Protein AF-A0A2D0IZT7-F1 (afdb_monomer)

pLDDT: mean 90.51, std 8.1, range [54.78, 97.88]

Foldseek 3Di:
DKWKWKWKAQQVVRDIDIDIDPDDDPDPVVVVVVQVVVQPPDDPPRMHMDMDIDDDPPPPPPDPLVRQLVVLVVVLVVLVVVLVVCVPVHDPVVSVVSVVVNVVSVVSNVVSCCVVVPD

Secondary structure (DSSP, 8-state):
-EEEEEEEEETTT--EEEEEEEEEESSHHHHHHHHHHHHHSPPPTTEEEEEEEEE------PPPHHHHHHHHHHHHHHHHHHHHHHHHHS-HHHHHHHHHHHHHHHHHHHHHHHHHHT-

Sequence (119 aa):
MFKLIVTTTNQQTGETKKETVRYRYKTLRGAENAANNIRRASIPDGESVTVEIIREQEHKQPVSLEQAMFRAGLATSLFYVILEKASTECSVDLNNLIALACDINQEVYRSLFAVVYRE

Solvent-accessible surface area (backbone atoms only — not comparable to full-atom values): 6829 Å² total; per-residue (Å²): 73,28,38,40,39,40,37,40,33,33,70,86,78,67,50,72,49,79,44,72,52,91,63,74,23,87,43,69,70,57,41,50,53,51,46,52,53,57,68,67,46,93,68,62,92,62,50,47,75,49,72,46,82,41,75,41,73,77,76,66,75,77,72,50,70,67,55,48,44,53,51,36,50,51,48,54,59,48,42,53,57,48,52,64,52,32,74,78,76,48,55,70,70,57,41,52,53,52,49,53,53,44,52,53,44,49,54,51,35,54,57,40,47,41,67,75,70,66,114

Nearest PDB structures (foldseek):
  6gkf-assembly4_G  TM=8.803E-01  e=3.311E+00  Homo sapiens
  6txk-assembly1_E  TM=6.897E-01  e=2.925E+00  Thermotoga maritima MSB8
  7aal-assembly1_B  TM=4.908E-01  e=7.878E+00  Homo sapiens

Structure (mmCIF, N/CA/C/O backbone):
data_AF-A0A2D0IZT7-F1
#
_entry.id   AF-A0A2D0IZT7-F1
#
loop_
_atom_site.group_PDB
_atom_site.id
_atom_site.type_symbol
_atom_site.label_atom_id
_atom_site.label_alt_id
_atom_site.label_comp_id
_atom_site.label_asym_id
_atom_site.label_entity_id
_atom_site.label_seq_id
_atom_site.pdbx_PDB_ins_code
_atom_site.Cartn_x
_atom_site.Cartn_y
_atom_site.Cartn_z
_atom_site.occupancy
_atom_site.B_iso_or_equiv
_atom_site.auth_seq_id
_atom_site.auth_comp_id
_atom_site.auth_asym_id
_atom_site.auth_atom_id
_atom_site.pdbx_PDB_model_num
ATOM 1 N N . MET A 1 1 ? 2.308 0.405 15.219 1.00 88.38 1 MET A N 1
ATOM 2 C CA . MET A 1 1 ? 2.673 0.256 16.652 1.00 88.38 1 MET A CA 1
ATOM 3 C C . MET A 1 1 ? 1.704 -0.718 17.317 1.00 88.38 1 MET A C 1
ATOM 5 O O . MET A 1 1 ? 0.754 -1.134 16.673 1.00 88.38 1 MET A O 1
ATOM 9 N N . PHE A 1 2 ? 1.928 -1.129 18.560 1.00 92.25 2 PHE A N 1
ATOM 10 C CA . PHE A 1 2 ? 1.042 -2.026 19.308 1.00 92.25 2 PHE A CA 1
ATOM 11 C C . PHE A 1 2 ? 0.635 -1.362 20.624 1.00 92.25 2 PHE A C 1
ATOM 13 O O . PHE A 1 2 ? 1.459 -0.698 21.257 1.00 92.25 2 PHE A O 1
ATOM 20 N N . LYS A 1 3 ? -0.619 -1.534 21.034 1.00 94.31 3 LYS A N 1
ATOM 21 C CA . LYS A 1 3 ? -1.136 -1.122 22.346 1.00 94.31 3 LYS A CA 1
ATOM 22 C C . LYS A 1 3 ? -1.688 -2.336 23.084 1.00 94.31 3 LYS A C 1
ATOM 24 O O . LYS A 1 3 ? -2.086 -3.310 22.447 1.00 94.31 3 LYS A O 1
ATOM 29 N N . LEU A 1 4 ? -1.715 -2.260 24.408 1.00 94.75 4 LEU A N 1
ATOM 30 C CA . LEU A 1 4 ? -2.311 -3.283 25.259 1.00 94.75 4 LEU A CA 1
ATOM 31 C C . LEU A 1 4 ? -3.619 -2.747 25.836 1.00 94.75 4 LEU A C 1
ATOM 33 O O . LEU A 1 4 ? -3.650 -1.616 26.326 1.00 94.75 4 LEU A O 1
ATOM 37 N N . ILE A 1 5 ? -4.676 -3.550 25.781 1.00 94.56 5 ILE A N 1
ATOM 38 C CA . ILE A 1 5 ? -5.908 -3.314 26.535 1.00 94.56 5 ILE A CA 1
ATOM 39 C C . ILE A 1 5 ? -5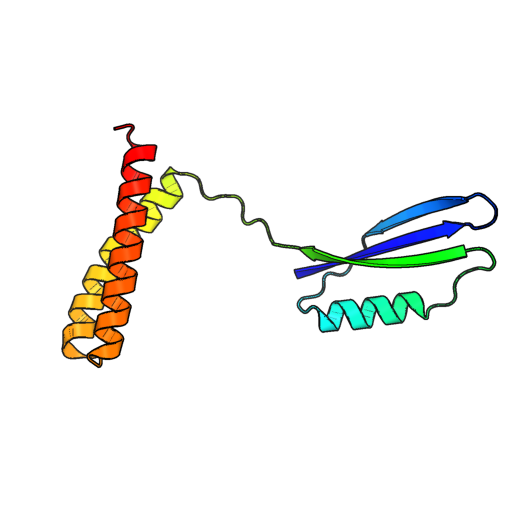.973 -4.361 27.636 1.00 94.56 5 ILE A C 1
ATOM 41 O O . ILE A 1 5 ? -5.896 -5.557 27.362 1.00 94.56 5 ILE A O 1
ATOM 45 N N . VAL A 1 6 ? -6.085 -3.903 28.875 1.00 94.00 6 VAL A N 1
ATOM 46 C CA . VAL A 1 6 ? -6.216 -4.750 30.057 1.00 94.00 6 VAL A CA 1
ATOM 47 C C . VAL A 1 6 ? -7.678 -4.748 30.468 1.00 94.00 6 VAL A C 1
ATOM 49 O O . VAL A 1 6 ? -8.270 -3.682 30.632 1.00 94.00 6 VAL A O 1
ATOM 52 N N . THR A 1 7 ? -8.255 -5.936 30.620 1.00 92.94 7 THR A N 1
ATOM 53 C CA . THR A 1 7 ? -9.590 -6.110 31.192 1.00 92.94 7 THR A CA 1
ATOM 54 C C . THR A 1 7 ? -9.455 -6.824 32.526 1.00 92.94 7 THR A C 1
ATOM 56 O O . THR A 1 7 ? -9.025 -7.978 32.558 1.00 92.94 7 THR A O 1
ATOM 59 N N . THR A 1 8 ? -9.844 -6.151 33.603 1.00 91.19 8 THR A N 1
ATOM 60 C CA . THR A 1 8 ? -9.948 -6.733 34.943 1.00 91.19 8 THR A CA 1
ATOM 61 C C . THR A 1 8 ? -11.401 -7.093 35.208 1.00 91.19 8 THR A C 1
ATOM 63 O O . THR A 1 8 ? -12.282 -6.267 34.983 1.00 91.19 8 THR A O 1
ATOM 66 N N . THR A 1 9 ? -11.657 -8.317 35.658 1.00 90.56 9 THR A N 1
ATOM 67 C CA . THR A 1 9 ? -13.001 -8.806 35.988 1.00 90.56 9 THR A CA 1
ATOM 68 C C . THR A 1 9 ? -13.040 -9.233 37.444 1.00 90.56 9 THR A C 1
ATOM 70 O O . THR A 1 9 ? -12.294 -10.138 37.823 1.00 90.56 9 THR A O 1
ATOM 73 N N . ASN A 1 10 ? -13.915 -8.618 38.237 1.00 87.81 10 ASN A N 1
ATOM 74 C CA . ASN A 1 10 ? -14.216 -9.064 39.592 1.00 87.81 10 ASN A CA 1
ATOM 75 C C . ASN A 1 10 ? -15.135 -10.293 39.514 1.00 87.81 10 ASN A C 1
ATOM 77 O O . ASN A 1 10 ? -16.232 -10.229 38.965 1.00 87.81 10 ASN A O 1
ATOM 81 N N . GLN A 1 11 ? -14.687 -11.427 40.040 1.00 84.38 11 GLN A N 1
ATOM 82 C CA . GLN A 1 11 ? -15.408 -12.697 39.966 1.00 84.38 11 GLN A CA 1
ATOM 83 C C . GLN A 1 11 ? -16.608 -12.767 40.919 1.00 84.38 11 GLN A C 1
ATOM 85 O O . GLN A 1 11 ? -17.507 -13.571 40.692 1.00 84.38 11 GLN A O 1
ATOM 90 N N . GLN A 1 12 ? -16.642 -11.941 41.967 1.00 84.38 12 GLN A N 1
ATOM 91 C CA . GLN A 1 12 ? -17.743 -11.907 42.932 1.00 84.38 12 GLN A CA 1
ATOM 92 C C . GLN A 1 12 ? -18.915 -11.061 42.426 1.00 84.38 12 GLN A C 1
ATOM 94 O O . GLN A 1 12 ? -20.070 -11.425 42.632 1.00 84.38 12 GLN A O 1
ATOM 99 N N . THR A 1 13 ? -18.627 -9.940 41.759 1.00 87.56 13 THR A N 1
ATOM 100 C CA . THR A 1 13 ? -19.650 -9.004 41.259 1.00 87.56 13 THR A CA 1
ATOM 101 C C . THR A 1 13 ? -19.921 -9.144 39.761 1.00 87.56 13 THR A C 1
ATOM 103 O O . THR A 1 13 ? -20.939 -8.656 39.277 1.00 87.56 13 THR A O 1
ATOM 106 N N . GLY A 1 14 ? -19.019 -9.789 39.015 1.00 84.88 14 GLY A N 1
ATOM 107 C CA . GLY A 1 14 ? -19.041 -9.838 37.550 1.00 84.88 14 GLY A CA 1
ATOM 108 C C . GLY A 1 14 ? -18.634 -8.521 36.880 1.00 84.88 14 GLY A C 1
ATOM 109 O O . GLY A 1 14 ? -18.700 -8.412 35.656 1.00 84.88 14 GLY A O 1
ATOM 110 N N . GLU A 1 15 ? -18.228 -7.510 37.651 1.00 89.88 15 GLU A N 1
ATOM 111 C CA . GLU A 1 15 ? -17.891 -6.190 37.125 1.00 89.88 15 GLU A CA 1
ATOM 112 C C . GLU A 1 15 ? -16.589 -6.233 36.317 1.00 89.88 15 GLU A C 1
ATOM 114 O O . GLU A 1 15 ? -15.571 -6.762 36.770 1.00 89.88 15 GLU A O 1
ATOM 119 N N . THR A 1 16 ? -16.615 -5.653 35.115 1.00 90.50 16 THR A N 1
ATOM 120 C CA . THR A 1 16 ? -15.455 -5.594 34.221 1.00 90.50 16 THR A CA 1
ATOM 121 C C . THR A 1 16 ? -14.969 -4.166 34.036 1.00 90.50 16 THR A C 1
ATOM 123 O O . THR A 1 16 ? -15.739 -3.294 33.628 1.00 90.50 16 THR A O 1
ATOM 126 N N . LYS A 1 17 ? -13.667 -3.947 34.208 1.00 92.38 17 LYS A N 1
ATOM 127 C CA . LYS A 1 17 ? -12.994 -2.678 33.930 1.00 92.38 17 LYS A CA 1
ATOM 128 C C . LYS A 1 17 ? -12.018 -2.851 32.773 1.00 92.38 17 LYS A C 1
ATOM 130 O O . LYS A 1 17 ? -11.149 -3.717 32.834 1.00 92.38 17 LYS A O 1
ATOM 135 N N . LYS A 1 18 ? -12.142 -2.027 31.728 1.00 93.00 18 LYS A N 1
ATOM 136 C CA . LYS A 1 18 ? -11.227 -2.016 30.575 1.00 93.00 18 LYS A CA 1
ATOM 137 C C . LYS A 1 18 ? -10.370 -0.761 30.574 1.00 93.00 18 LYS A C 1
ATOM 139 O O . LYS A 1 18 ? -10.899 0.347 30.572 1.00 93.00 18 LYS A O 1
ATOM 144 N N . GLU A 1 19 ? -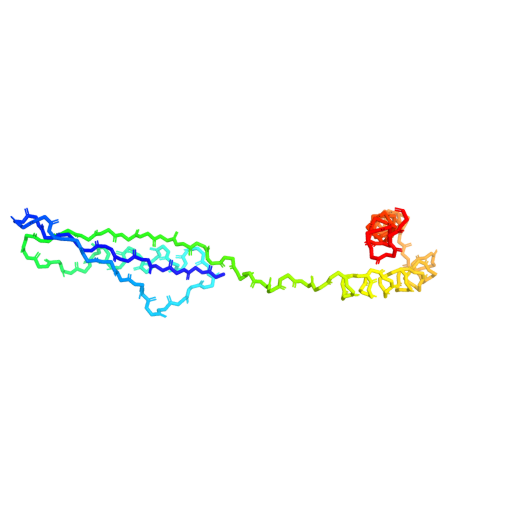9.057 -0.930 30.499 1.00 92.50 19 GLU A N 1
ATOM 145 C CA . GLU A 1 19 ? -8.099 0.173 30.454 1.00 92.50 19 GLU A CA 1
ATOM 146 C C . GLU A 1 19 ? -7.086 -0.023 29.327 1.00 92.50 19 GLU A C 1
ATOM 148 O O . GLU A 1 19 ? -6.592 -1.122 29.078 1.00 92.50 19 GLU A O 1
ATOM 153 N N . THR A 1 20 ? -6.751 1.063 28.631 1.00 90.56 20 THR A N 1
ATOM 154 C CA . THR A 1 20 ? -5.644 1.052 27.669 1.00 90.56 20 THR A CA 1
ATOM 155 C C . THR A 1 20 ? -4.347 1.368 28.403 1.00 90.56 20 THR A C 1
ATOM 157 O O . THR A 1 20 ? -4.231 2.419 29.034 1.00 90.56 20 THR A O 1
ATOM 160 N N . VAL A 1 21 ? -3.351 0.487 28.293 1.00 90.31 21 VAL A N 1
ATOM 161 C CA . VAL A 1 21 ? -2.024 0.718 28.878 1.00 90.31 21 VAL A CA 1
ATOM 162 C C . VAL A 1 21 ? -1.381 1.927 28.207 1.00 90.31 21 VAL A C 1
ATOM 164 O O . VAL A 1 21 ? -1.365 2.040 26.981 1.00 90.31 21 VAL A O 1
ATOM 167 N N . ARG A 1 22 ? -0.804 2.818 29.019 1.00 87.12 22 ARG A N 1
ATOM 168 C CA . ARG A 1 22 ? -0.186 4.074 28.564 1.00 87.12 22 ARG A CA 1
ATOM 169 C C . ARG A 1 22 ? 0.901 3.870 27.501 1.00 87.12 22 ARG A C 1
ATOM 171 O O . ARG A 1 22 ? 1.079 4.718 26.630 1.00 87.12 22 ARG A O 1
ATOM 178 N N . TYR A 1 23 ? 1.652 2.775 27.589 1.00 87.88 23 TYR A N 1
ATOM 179 C CA . TYR A 1 23 ? 2.793 2.513 26.719 1.00 87.88 23 TYR A CA 1
ATOM 180 C C . TYR A 1 23 ? 2.394 1.880 25.384 1.00 87.88 23 TYR A C 1
ATOM 182 O O . TYR A 1 23 ? 1.583 0.958 25.309 1.00 87.88 23 TYR A O 1
ATOM 190 N N . ARG A 1 24 ? 3.048 2.363 24.323 1.00 90.94 24 ARG A N 1
ATOM 191 C CA . ARG A 1 24 ? 2.980 1.822 22.964 1.00 90.94 24 ARG A CA 1
ATOM 192 C C . ARG A 1 24 ? 4.248 1.025 22.682 1.00 90.94 24 ARG A C 1
ATOM 194 O O . ARG A 1 24 ? 5.347 1.466 23.010 1.00 90.94 24 ARG A O 1
ATOM 201 N N . TYR A 1 25 ? 4.108 -0.100 21.998 1.00 92.94 25 TYR A N 1
ATOM 202 C CA . TYR A 1 25 ? 5.218 -0.985 21.658 1.00 92.94 25 TYR A CA 1
ATOM 203 C C . TYR A 1 25 ? 5.478 -0.942 20.154 1.00 92.94 25 TYR A C 1
ATOM 205 O O . TYR A 1 25 ? 4.554 -0.993 19.342 1.00 92.94 25 TYR A O 1
ATOM 213 N N . LYS A 1 26 ? 6.747 -0.830 19.753 1.00 90.62 26 LYS A N 1
ATOM 214 C CA . LYS A 1 26 ? 7.122 -0.795 18.328 1.00 90.62 26 LYS A CA 1
ATOM 215 C C . LYS A 1 26 ? 6.984 -2.166 17.661 1.00 90.62 26 LYS A C 1
ATOM 217 O O . LYS A 1 26 ? 6.633 -2.239 16.489 1.00 90.62 26 LYS A O 1
ATOM 222 N N . THR A 1 27 ? 7.226 -3.240 18.412 1.00 92.81 27 THR A N 1
ATOM 223 C CA . THR A 1 27 ? 7.239 -4.624 17.923 1.00 92.81 27 THR A CA 1
ATOM 224 C C . THR A 1 27 ? 6.189 -5.473 18.635 1.00 92.81 27 THR A C 1
ATOM 226 O O . THR A 1 27 ? 5.860 -5.212 19.794 1.00 92.81 27 THR A O 1
ATOM 229 N N . LEU A 1 28 ? 5.698 -6.514 17.953 1.00 92.56 28 LEU A N 1
ATOM 230 C CA . LEU A 1 28 ? 4.759 -7.478 18.537 1.00 92.56 28 LEU A CA 1
ATOM 231 C C . LEU A 1 28 ? 5.390 -8.180 19.745 1.00 92.56 28 LEU A C 1
ATOM 233 O O . LEU A 1 28 ? 4.818 -8.160 20.825 1.00 92.56 28 LEU A O 1
ATOM 237 N N . ARG A 1 29 ? 6.627 -8.672 19.593 1.00 94.81 29 ARG A N 1
ATOM 238 C CA . ARG A 1 29 ? 7.389 -9.329 20.666 1.00 94.81 29 ARG A CA 1
ATOM 239 C C . ARG A 1 29 ? 7.534 -8.458 21.919 1.00 94.81 29 ARG A C 1
ATOM 241 O O . ARG A 1 29 ? 7.440 -8.951 23.036 1.00 94.81 29 ARG A O 1
ATOM 248 N N . GLY A 1 30 ? 7.757 -7.151 21.752 1.00 93.94 30 GLY A N 1
ATOM 249 C CA . GLY A 1 30 ? 7.813 -6.216 22.879 1.00 93.94 30 GLY A CA 1
ATOM 250 C C . GLY A 1 30 ? 6.469 -6.086 23.602 1.00 93.94 30 GLY A C 1
ATOM 251 O O . GLY A 1 30 ? 6.437 -6.060 24.831 1.00 93.94 30 GLY A O 1
ATOM 252 N N . ALA A 1 31 ? 5.369 -6.058 22.845 1.00 94.44 31 ALA A N 1
ATOM 253 C CA . ALA A 1 31 ? 4.018 -6.035 23.396 1.00 94.44 31 ALA A CA 1
ATOM 254 C C . ALA A 1 31 ? 3.664 -7.349 24.115 1.00 94.44 31 ALA A C 1
ATOM 256 O O . ALA A 1 31 ? 3.099 -7.310 25.202 1.00 94.44 31 ALA A O 1
ATOM 257 N N . GLU A 1 32 ? 4.041 -8.500 23.553 1.00 95.69 32 GLU A N 1
ATOM 258 C CA . GLU A 1 32 ? 3.838 -9.824 24.159 1.00 95.69 32 GLU A CA 1
ATOM 259 C C . GLU A 1 32 ? 4.586 -9.967 25.483 1.00 95.69 32 GLU A C 1
ATOM 261 O O . GLU A 1 32 ? 4.008 -10.406 26.477 1.00 95.69 32 GLU A O 1
ATOM 266 N N . ASN A 1 33 ? 5.850 -9.537 25.528 1.00 95.06 33 ASN A N 1
ATOM 267 C CA . ASN A 1 33 ? 6.637 -9.537 26.759 1.00 95.06 33 ASN A CA 1
ATOM 268 C C . ASN A 1 33 ? 5.969 -8.688 27.849 1.00 95.06 33 ASN A C 1
ATOM 270 O O . ASN A 1 33 ? 5.851 -9.125 28.993 1.00 95.06 33 ASN A O 1
ATOM 274 N N . ALA A 1 34 ? 5.489 -7.494 27.495 1.00 93.44 34 ALA A N 1
ATOM 275 C CA . ALA A 1 34 ? 4.776 -6.637 28.432 1.00 93.44 34 ALA A CA 1
ATOM 276 C C . ALA A 1 34 ? 3.431 -7.235 28.877 1.00 93.44 34 ALA A C 1
ATOM 278 O O . ALA A 1 34 ? 3.127 -7.216 30.068 1.00 93.44 34 ALA A O 1
ATOM 279 N N . ALA A 1 35 ? 2.661 -7.828 27.960 1.00 93.44 35 ALA A N 1
ATOM 280 C CA . ALA A 1 35 ? 1.417 -8.520 28.288 1.00 93.44 35 ALA A CA 1
ATOM 281 C C . ALA A 1 35 ? 1.656 -9.683 29.264 1.00 93.44 35 ALA A C 1
ATOM 283 O O . ALA A 1 35 ? 0.913 -9.840 30.230 1.00 93.44 35 ALA A O 1
ATOM 284 N N . ASN A 1 36 ? 2.719 -10.464 29.058 1.00 93.31 36 ASN A N 1
ATOM 285 C CA . ASN A 1 36 ? 3.094 -11.556 29.956 1.00 93.31 36 ASN A CA 1
ATOM 286 C C . ASN A 1 36 ? 3.522 -11.058 31.340 1.00 93.31 36 ASN A C 1
ATOM 288 O O . ASN A 1 36 ? 3.177 -11.690 32.334 1.00 93.31 36 ASN A O 1
ATOM 292 N N . ASN A 1 37 ? 4.219 -9.923 31.424 1.00 92.38 37 ASN A N 1
ATOM 293 C CA . ASN A 1 37 ? 4.558 -9.314 32.711 1.00 92.38 37 ASN A CA 1
ATOM 294 C C . ASN A 1 37 ? 3.307 -8.862 33.477 1.00 92.38 37 ASN A C 1
ATOM 296 O O . ASN A 1 37 ? 3.221 -9.109 34.673 1.00 92.38 37 ASN A O 1
ATOM 300 N N . ILE A 1 38 ? 2.318 -8.270 32.794 1.00 89.06 38 ILE A N 1
ATOM 301 C CA . ILE A 1 38 ? 1.039 -7.876 33.414 1.00 89.06 38 ILE A CA 1
ATOM 302 C C . ILE A 1 38 ? 0.283 -9.108 33.920 1.00 89.06 38 ILE A C 1
ATOM 304 O O . ILE A 1 38 ? -0.174 -9.120 35.055 1.00 89.06 38 ILE A O 1
ATOM 308 N N . ARG A 1 39 ? 0.204 -10.173 33.113 1.00 86.25 39 ARG A N 1
ATOM 309 C CA . ARG A 1 39 ? -0.458 -11.434 33.503 1.00 86.25 39 ARG A CA 1
ATOM 310 C C . ARG A 1 39 ? 0.197 -12.119 34.707 1.00 86.25 39 ARG A C 1
ATOM 312 O O . ARG A 1 39 ? -0.456 -12.910 35.372 1.00 86.25 39 ARG A O 1
ATOM 319 N N . ARG A 1 40 ? 1.488 -11.865 34.943 1.00 85.25 40 ARG A N 1
ATOM 320 C CA . ARG A 1 40 ? 2.263 -12.413 36.068 1.00 85.25 40 ARG A CA 1
ATOM 321 C C . ARG A 1 40 ? 2.286 -11.502 37.294 1.00 85.25 40 ARG A C 1
ATOM 323 O O . ARG A 1 40 ? 2.818 -11.915 38.319 1.00 85.25 40 ARG A O 1
ATOM 330 N N . ALA A 1 41 ? 1.784 -10.273 37.189 1.00 83.94 41 ALA A N 1
ATOM 331 C CA . ALA A 1 41 ? 1.678 -9.387 38.337 1.00 83.94 41 ALA A CA 1
ATOM 332 C C . ALA A 1 41 ? 0.665 -9.957 39.340 1.00 83.94 41 ALA A C 1
ATOM 334 O O . ALA A 1 41 ? -0.267 -10.659 38.951 1.00 83.94 41 ALA A O 1
ATOM 335 N N . SER A 1 42 ? 0.846 -9.657 40.626 1.00 73.25 42 SER A N 1
ATOM 336 C CA . SER A 1 42 ? -0.099 -10.070 41.661 1.00 73.25 42 SER A CA 1
ATOM 337 C C . SER A 1 42 ? -1.476 -9.465 41.383 1.00 73.25 42 SER A C 1
ATOM 339 O O . SER A 1 42 ? -1.617 -8.242 41.338 1.00 73.25 42 SER A O 1
ATOM 341 N N . ILE A 1 43 ? -2.471 -10.327 41.184 1.00 78.88 43 ILE A N 1
ATOM 342 C CA . ILE A 1 43 ? -3.873 -9.951 41.000 1.00 78.88 43 ILE A CA 1
ATOM 343 C C . ILE A 1 43 ? -4.549 -10.024 42.379 1.00 78.88 43 ILE A C 1
ATOM 345 O O . ILE A 1 43 ? -4.306 -11.000 43.092 1.00 78.88 43 ILE A O 1
ATOM 349 N N . PRO A 1 44 ? -5.346 -9.019 42.787 1.00 79.31 44 PRO A N 1
ATOM 350 C CA . PRO A 1 44 ? -6.122 -9.081 44.022 1.00 79.31 44 PRO A CA 1
ATOM 351 C C . PRO A 1 44 ? -7.021 -10.322 44.070 1.00 79.31 44 PRO A C 1
ATOM 353 O O . PRO A 1 44 ? -7.530 -10.774 43.041 1.00 79.31 44 PRO A O 1
ATOM 356 N N . ASP A 1 45 ? -7.239 -10.861 45.268 1.00 79.38 45 ASP A N 1
ATOM 357 C CA . ASP A 1 45 ? -8.092 -12.034 45.447 1.00 79.38 45 ASP A CA 1
ATOM 358 C C . ASP A 1 45 ? -9.502 -11.777 44.894 1.00 79.38 45 ASP A C 1
ATOM 360 O O . ASP A 1 45 ? -10.148 -10.778 45.210 1.00 79.38 45 ASP A O 1
ATOM 364 N N . GLY A 1 46 ? -9.982 -12.701 44.058 1.00 80.69 46 GLY A N 1
ATOM 365 C CA . GLY A 1 46 ? -11.291 -12.600 43.414 1.00 80.69 46 GLY A CA 1
ATOM 366 C C . GLY A 1 46 ? -11.316 -11.786 42.120 1.00 80.69 46 GLY A C 1
ATOM 367 O O . GLY A 1 46 ? -12.395 -11.603 41.563 1.00 80.69 46 GLY A O 1
ATOM 368 N N . GLU A 1 47 ? -10.176 -11.333 41.597 1.00 86.62 47 GLU A N 1
ATOM 369 C CA . GLU A 1 47 ? -10.088 -10.704 40.277 1.00 86.62 47 GLU A CA 1
ATOM 370 C C . GLU A 1 47 ? -9.415 -11.616 39.240 1.00 86.62 47 GLU A C 1
ATOM 372 O O . GLU A 1 47 ? -8.624 -12.506 39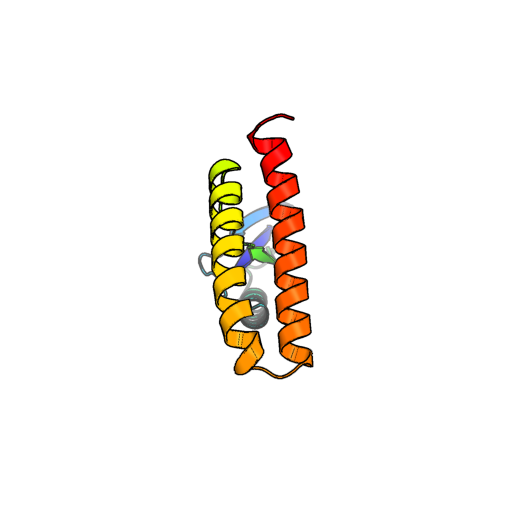.549 1.00 86.62 47 GLU A O 1
ATOM 377 N N . SER A 1 48 ? -9.721 -11.386 37.965 1.00 86.81 48 SER A N 1
ATOM 378 C CA . SER A 1 48 ? -9.009 -11.991 36.837 1.00 86.81 48 SER A CA 1
ATOM 379 C C . SER A 1 48 ? -8.630 -10.925 35.820 1.00 86.81 48 SER A C 1
ATOM 381 O O . SER A 1 48 ? -9.394 -9.994 35.569 1.00 86.81 48 SER A O 1
ATOM 383 N N . VAL A 1 49 ? -7.441 -11.055 35.234 1.00 90.25 49 VAL A N 1
ATOM 384 C CA . VAL A 1 49 ? -6.892 -10.079 34.289 1.00 90.25 49 VAL A CA 1
ATOM 385 C C . VAL A 1 49 ? -6.685 -10.738 32.936 1.00 90.25 49 VAL A C 1
ATOM 387 O O . VAL A 1 49 ? -5.993 -11.749 32.813 1.00 90.25 49 VAL A O 1
ATOM 390 N N . THR A 1 50 ? -7.235 -10.125 31.894 1.00 91.00 50 THR A N 1
ATOM 391 C CA . THR A 1 50 ? -6.945 -10.478 30.502 1.00 91.00 50 THR A CA 1
ATOM 392 C C . THR A 1 50 ? -6.271 -9.308 29.802 1.00 91.00 50 THR A C 1
ATOM 394 O O . THR A 1 50 ? -6.506 -8.145 30.127 1.00 91.00 50 THR A O 1
ATOM 397 N N . VAL A 1 51 ? -5.379 -9.617 28.860 1.00 93.56 51 VAL A N 1
ATOM 398 C CA . VAL A 1 51 ? -4.625 -8.606 28.111 1.00 93.56 51 VAL A CA 1
ATOM 399 C C . VAL A 1 51 ? -4.757 -8.891 26.626 1.00 93.56 51 VAL A C 1
ATOM 401 O O . VAL A 1 51 ? -4.307 -9.944 26.160 1.00 93.56 51 VAL A O 1
ATOM 404 N N . GLU A 1 52 ? -5.330 -7.935 25.905 1.00 95.19 52 GLU A N 1
ATOM 405 C CA . GLU A 1 52 ? -5.455 -7.919 24.452 1.00 95.19 52 GLU A CA 1
ATOM 406 C C . GLU A 1 52 ? -4.335 -7.071 23.843 1.00 95.19 52 GLU A C 1
ATOM 408 O O . GLU A 1 52 ? -4.090 -5.937 24.263 1.00 95.19 52 GLU A O 1
ATOM 413 N N . ILE A 1 53 ? -3.656 -7.608 22.828 1.00 93.88 53 ILE A N 1
ATOM 414 C CA . ILE A 1 53 ? -2.644 -6.879 22.059 1.00 93.88 53 ILE A CA 1
ATOM 415 C C . ILE A 1 53 ? -3.290 -6.388 20.772 1.00 93.88 53 ILE A C 1
ATOM 417 O O . ILE A 1 53 ? -3.643 -7.183 19.904 1.00 93.88 53 ILE A O 1
ATOM 421 N N . ILE A 1 54 ? -3.397 -5.073 20.616 1.00 92.44 54 ILE A N 1
ATOM 422 C CA . ILE A 1 54 ? -3.970 -4.465 19.417 1.00 92.44 54 ILE A CA 1
ATOM 423 C C . ILE A 1 54 ? -2.846 -3.861 18.593 1.00 92.44 54 ILE A C 1
ATOM 425 O O . ILE A 1 54 ? -2.104 -2.992 19.063 1.00 92.44 54 ILE A O 1
ATOM 429 N N . ARG A 1 55 ? -2.739 -4.291 17.333 1.00 89.06 55 ARG A N 1
ATOM 430 C CA . ARG A 1 55 ? -1.922 -3.587 16.347 1.00 89.06 55 ARG A CA 1
ATOM 431 C C . ARG A 1 55 ? -2.609 -2.263 16.041 1.00 89.06 55 ARG A C 1
ATOM 433 O O . ARG A 1 55 ? -3.652 -2.224 15.402 1.00 89.06 55 ARG A O 1
ATOM 440 N N . GLU A 1 56 ? -1.999 -1.175 16.478 1.00 82.38 56 GLU A N 1
ATOM 441 C CA . GLU A 1 56 ? -2.334 0.134 15.960 1.00 82.38 56 GLU A CA 1
ATOM 442 C C . GLU A 1 56 ? -1.699 0.260 14.579 1.00 82.38 56 GLU A C 1
ATOM 444 O O . GLU A 1 56 ? -0.489 0.492 14.429 1.00 82.38 56 GLU A O 1
ATOM 449 N N . GLN A 1 57 ? -2.528 0.050 13.560 1.00 71.81 57 GLN A N 1
ATOM 450 C CA . GLN A 1 57 ? -2.291 0.701 12.288 1.00 71.81 57 GLN A CA 1
ATOM 451 C C . GLN A 1 57 ? -2.394 2.194 12.583 1.00 71.81 57 GLN A C 1
ATOM 453 O O . GLN A 1 57 ? -3.439 2.672 13.018 1.00 71.81 57 GLN A O 1
ATOM 458 N N . GLU A 1 58 ? -1.293 2.924 12.420 1.00 63.34 58 GLU A N 1
ATOM 459 C CA . GLU A 1 58 ? -1.420 4.361 12.237 1.00 63.34 58 GLU A CA 1
ATOM 460 C C . GLU A 1 58 ? -2.278 4.518 10.989 1.00 63.34 58 GLU A C 1
ATOM 462 O O . GLU A 1 58 ? -1.803 4.322 9.868 1.00 63.34 58 GLU A O 1
ATOM 467 N N . HIS A 1 59 ? -3.563 4.810 11.174 1.00 54.91 59 HIS A N 1
ATOM 468 C CA . HIS A 1 59 ? -4.338 5.428 10.123 1.00 54.91 59 HIS A CA 1
ATOM 469 C C . HIS A 1 59 ? -3.662 6.771 9.879 1.00 54.91 59 HIS A C 1
ATOM 471 O O . HIS A 1 59 ? -3.979 7.776 10.514 1.00 54.91 59 HIS A O 1
ATOM 477 N N . LYS A 1 60 ? -2.672 6.783 8.978 1.00 64.81 60 LYS A N 1
ATOM 478 C CA . LYS A 1 60 ? -2.349 8.006 8.262 1.00 64.81 60 LYS A CA 1
ATOM 479 C C . LYS A 1 60 ? -3.686 8.476 7.725 1.00 64.81 60 LYS A C 1
ATOM 481 O O . LYS A 1 60 ? -4.378 7.693 7.071 1.00 64.81 60 LYS A O 1
ATOM 486 N N . GLN A 1 61 ? -4.060 9.697 8.094 1.00 74.00 61 GLN A N 1
ATOM 487 C CA . GLN A 1 61 ? -5.250 10.323 7.545 1.00 74.00 61 GLN A CA 1
ATOM 488 C C . GLN A 1 61 ? -5.240 10.066 6.035 1.00 74.00 61 GLN A C 1
ATOM 490 O O . GLN A 1 61 ? -4.178 10.256 5.420 1.00 74.00 61 GLN A O 1
ATOM 495 N N . PRO A 1 62 ? -6.341 9.544 5.463 1.00 79.75 62 PRO A N 1
ATOM 496 C CA . PRO A 1 62 ? -6.410 9.319 4.033 1.00 79.75 62 PRO A CA 1
ATOM 497 C C . PRO A 1 62 ? -5.983 10.606 3.338 1.00 79.75 62 PRO A C 1
ATOM 499 O O . PRO A 1 62 ? -6.435 11.694 3.698 1.00 79.75 62 PRO A O 1
ATOM 502 N N . VAL A 1 63 ? -5.054 10.497 2.393 1.00 87.12 63 VAL A N 1
ATOM 503 C CA . VAL A 1 63 ? -4.698 11.654 1.572 1.00 87.12 63 VAL A CA 1
ATOM 504 C C . VAL A 1 63 ? -5.941 12.091 0.802 1.00 87.12 63 VAL A C 1
ATOM 506 O O . VAL A 1 63 ? -6.739 11.247 0.389 1.00 87.12 63 VAL A O 1
ATOM 509 N N . SER A 1 64 ? -6.125 13.400 0.620 1.00 93.25 64 SER A N 1
ATOM 510 C CA . SER A 1 64 ? -7.215 13.878 -0.233 1.00 93.25 64 SER A CA 1
ATOM 511 C C . SER A 1 64 ? -7.012 13.385 -1.668 1.00 93.25 64 SER A C 1
ATOM 513 O O . SER A 1 64 ? -5.881 13.119 -2.083 1.00 93.25 64 SER A O 1
ATOM 515 N N . LEU A 1 65 ? -8.096 13.285 -2.443 1.00 93.19 65 LEU A N 1
ATOM 516 C CA . LEU A 1 65 ? -8.015 12.888 -3.853 1.00 93.19 65 LEU A CA 1
ATOM 517 C C . LEU A 1 65 ? -7.074 13.807 -4.648 1.00 93.19 65 LEU A C 1
ATOM 519 O O . LEU A 1 65 ? -6.253 13.321 -5.418 1.00 93.19 65 LEU A O 1
ATOM 523 N N . GLU A 1 66 ? -7.102 15.114 -4.381 1.00 92.38 66 GLU A N 1
ATOM 524 C CA . GLU A 1 66 ? -6.176 16.087 -4.976 1.00 92.38 66 GLU A CA 1
ATOM 525 C C . GLU A 1 66 ? -4.714 15.807 -4.607 1.00 92.38 66 GLU A C 1
ATOM 527 O O . GLU A 1 66 ? -3.832 15.835 -5.465 1.00 92.38 66 GLU A O 1
ATOM 532 N N . GLN A 1 67 ? -4.435 15.486 -3.339 1.00 94.25 67 GLN A N 1
ATOM 533 C CA . GLN A 1 67 ? -3.083 15.134 -2.906 1.00 94.25 67 GLN A CA 1
ATOM 534 C C . GLN A 1 67 ? -2.617 13.809 -3.511 1.00 94.25 67 GLN A C 1
ATOM 536 O O . GLN A 1 67 ? -1.441 13.682 -3.855 1.00 94.25 67 GLN A O 1
ATOM 541 N N . ALA A 1 68 ? -3.508 12.824 -3.637 1.00 94.94 68 ALA A N 1
ATOM 542 C CA . ALA A 1 68 ? -3.209 11.561 -4.299 1.00 94.94 68 ALA A CA 1
ATOM 543 C C . ALA A 1 68 ? -2.870 11.791 -5.778 1.00 94.94 68 ALA A C 1
ATOM 545 O O . ALA A 1 68 ? -1.838 11.313 -6.245 1.00 94.94 68 ALA A O 1
ATOM 546 N N . MET A 1 69 ? -3.677 12.595 -6.474 1.00 95.88 69 MET A N 1
ATOM 547 C CA . MET A 1 69 ? -3.476 12.967 -7.874 1.00 95.88 69 MET A CA 1
ATOM 548 C C . MET A 1 69 ? -2.148 13.695 -8.092 1.00 95.88 69 MET A C 1
ATOM 550 O O . MET A 1 69 ? -1.356 13.317 -8.956 1.00 95.88 69 MET A O 1
ATOM 554 N N . PHE A 1 70 ? -1.859 14.696 -7.256 1.00 95.44 70 PHE A N 1
ATOM 555 C CA . PHE A 1 70 ? -0.598 15.430 -7.299 1.00 95.44 70 PHE A CA 1
ATOM 556 C C . PHE A 1 70 ? 0.607 14.503 -7.086 1.00 95.44 70 PHE A C 1
ATOM 558 O O . PHE A 1 70 ? 1.574 14.559 -7.843 1.00 95.44 70 PHE A O 1
ATOM 565 N N . ARG A 1 71 ? 0.546 13.603 -6.094 1.00 96.38 71 ARG A N 1
ATOM 566 C CA . ARG A 1 71 ? 1.629 12.644 -5.814 1.00 96.38 71 ARG A CA 1
ATOM 567 C C . ARG A 1 71 ? 1.821 11.626 -6.936 1.00 96.38 71 ARG A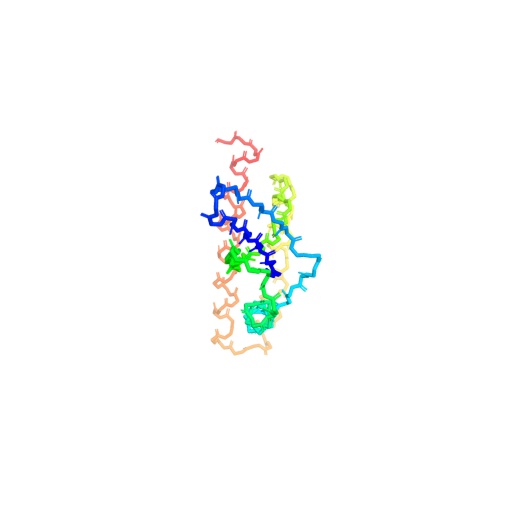 C 1
ATOM 569 O O . ARG A 1 71 ? 2.966 11.341 -7.269 1.00 96.38 71 ARG A O 1
ATOM 576 N N . ALA A 1 72 ? 0.740 11.109 -7.517 1.00 96.69 72 ALA A N 1
ATOM 577 C CA . ALA A 1 72 ? 0.815 10.202 -8.661 1.00 96.69 72 ALA A CA 1
ATOM 578 C C . ALA A 1 72 ? 1.449 10.897 -9.878 1.00 96.69 72 ALA A C 1
ATOM 580 O O . ALA A 1 72 ? 2.303 10.315 -10.541 1.00 96.69 72 ALA A O 1
ATOM 581 N N . GLY A 1 73 ? 1.109 12.171 -10.117 1.00 96.44 73 GLY A N 1
ATOM 582 C CA . GLY A 1 73 ? 1.735 12.981 -11.164 1.00 96.44 73 GLY A CA 1
ATOM 583 C C . GLY A 1 73 ? 3.223 13.240 -10.914 1.00 96.44 73 GLY A C 1
ATOM 584 O O . GLY A 1 73 ? 4.035 13.092 -11.825 1.00 96.44 73 GLY A O 1
ATOM 585 N N . LEU A 1 74 ? 3.610 13.552 -9.671 1.00 97.56 74 LEU A N 1
ATOM 586 C CA . LEU A 1 74 ? 5.025 13.667 -9.295 1.00 97.56 74 LEU A CA 1
ATOM 587 C C . LEU A 1 74 ? 5.784 12.357 -9.523 1.00 97.56 74 LEU A C 1
ATOM 589 O O . LEU A 1 74 ? 6.911 12.386 -10.014 1.00 97.56 74 LEU A O 1
ATOM 593 N N . ALA A 1 75 ? 5.175 11.220 -9.182 1.00 97.56 75 ALA A N 1
ATOM 594 C CA . ALA A 1 75 ? 5.765 9.912 -9.421 1.00 97.56 75 ALA A CA 1
ATOM 595 C C . ALA A 1 75 ? 5.947 9.643 -10.922 1.00 97.56 75 ALA A C 1
ATOM 597 O O . ALA A 1 75 ? 7.019 9.185 -11.303 1.00 97.56 75 ALA A O 1
ATOM 598 N N . THR A 1 76 ? 4.987 10.010 -11.779 1.00 96.31 76 THR A N 1
ATOM 599 C CA . THR A 1 76 ? 5.139 9.916 -13.243 1.00 96.31 76 THR A CA 1
ATOM 600 C C . THR A 1 76 ? 6.360 10.700 -13.728 1.00 96.31 76 THR A C 1
ATOM 602 O O . THR A 1 76 ? 7.206 10.147 -14.432 1.00 96.31 76 THR A O 1
ATOM 605 N N . SER A 1 77 ? 6.508 11.960 -13.302 1.00 96.81 77 SER A N 1
ATOM 606 C CA . SER A 1 77 ? 7.676 12.782 -13.657 1.00 96.81 77 SER A CA 1
ATOM 607 C C . SER A 1 77 ? 8.989 12.187 -13.141 1.00 96.81 77 SER A C 1
ATOM 609 O O . SER A 1 77 ? 10.005 12.225 -13.831 1.00 96.81 77 SER A O 1
ATOM 611 N N . LEU A 1 78 ? 8.979 11.617 -11.934 1.00 97.31 78 LEU A N 1
ATOM 612 C CA . LEU A 1 78 ? 10.153 10.978 -11.349 1.00 97.31 78 LEU A CA 1
ATOM 613 C C . LEU A 1 78 ? 10.541 9.698 -12.101 1.00 97.31 78 LEU A C 1
ATOM 615 O O . LEU A 1 78 ? 11.721 9.506 -12.388 1.00 97.31 78 LEU A O 1
ATOM 619 N N . PHE A 1 79 ? 9.574 8.844 -12.449 1.00 95.56 79 PHE A N 1
ATOM 620 C CA . PHE A 1 79 ? 9.829 7.621 -13.212 1.00 95.56 79 PHE A CA 1
ATOM 621 C C . PHE A 1 79 ? 10.463 7.914 -14.565 1.00 95.56 79 PHE A C 1
ATOM 623 O O . PHE A 1 79 ? 11.355 7.175 -14.965 1.00 95.56 79 PHE A O 1
ATOM 630 N N . TYR A 1 80 ? 10.076 9.007 -15.227 1.00 93.00 80 TYR A N 1
ATOM 631 C CA . TYR A 1 80 ? 10.712 9.427 -16.474 1.00 93.00 80 TYR A CA 1
ATOM 632 C C . TYR A 1 80 ? 12.225 9.644 -16.299 1.00 93.00 80 TYR A C 1
ATOM 634 O O . TYR A 1 80 ? 13.027 9.060 -17.025 1.00 93.00 80 TYR A O 1
ATOM 642 N N . VAL A 1 81 ? 12.620 10.411 -15.277 1.00 95.75 81 VAL A N 1
ATOM 643 C CA . VAL A 1 81 ? 14.037 10.675 -14.970 1.00 95.75 81 VAL A CA 1
ATOM 644 C C . VAL A 1 81 ? 14.768 9.399 -14.543 1.00 95.75 81 VAL A C 1
ATOM 646 O O . VAL A 1 81 ? 15.923 9.187 -14.912 1.00 95.75 81 VAL A O 1
ATOM 649 N N . ILE A 1 82 ? 14.110 8.537 -13.759 1.00 95.81 82 ILE A N 1
ATOM 650 C CA . ILE A 1 82 ? 14.693 7.259 -13.334 1.00 95.81 82 ILE A CA 1
ATOM 651 C C . ILE A 1 82 ? 14.925 6.356 -14.545 1.00 95.81 82 ILE A C 1
ATOM 653 O O . ILE A 1 82 ? 16.014 5.809 -14.660 1.00 95.81 82 ILE A O 1
ATOM 657 N N . LEU A 1 83 ? 13.950 6.206 -15.443 1.00 93.31 83 LEU A N 1
ATOM 658 C CA . LEU A 1 83 ? 14.068 5.358 -16.631 1.00 93.31 83 LEU A CA 1
ATOM 659 C C . LEU A 1 83 ? 15.176 5.843 -17.569 1.00 93.31 83 LEU A C 1
ATOM 661 O O . LEU A 1 83 ? 15.952 5.023 -18.059 1.00 93.31 83 LEU A O 1
ATOM 665 N N . GLU A 1 84 ? 15.295 7.159 -17.767 1.00 92.94 84 GLU A N 1
ATOM 666 C CA . GLU A 1 84 ? 16.380 7.753 -18.554 1.00 92.94 84 GLU A CA 1
ATOM 667 C C . GLU A 1 84 ? 17.751 7.341 -18.001 1.00 92.94 84 GLU A C 1
ATOM 669 O O . GLU A 1 84 ? 18.584 6.800 -18.729 1.00 92.94 84 GLU A O 1
ATOM 674 N N . LYS A 1 85 ? 17.958 7.504 -16.691 1.00 93.12 85 LYS A N 1
ATOM 675 C CA . LYS A 1 85 ? 19.214 7.126 -16.027 1.00 93.12 85 LYS A CA 1
ATOM 676 C C . LYS A 1 85 ? 19.442 5.615 -16.029 1.00 93.12 85 LYS A C 1
ATOM 678 O O . LYS A 1 85 ? 20.509 5.134 -16.409 1.00 93.12 85 LYS A O 1
ATOM 683 N N . ALA A 1 86 ? 18.423 4.852 -15.652 1.00 93.12 86 ALA A N 1
ATOM 684 C CA . ALA A 1 86 ? 18.508 3.409 -15.481 1.00 93.12 86 ALA A CA 1
ATOM 685 C C . ALA A 1 86 ? 18.806 2.685 -16.807 1.00 93.12 86 ALA A C 1
ATOM 687 O O . ALA A 1 86 ? 19.546 1.699 -16.809 1.00 93.12 86 ALA A O 1
ATOM 688 N N . SER A 1 87 ? 18.355 3.230 -17.944 1.00 87.00 87 SER A N 1
ATOM 689 C CA . SER A 1 87 ? 18.645 2.685 -19.280 1.00 87.00 87 SER A CA 1
ATOM 690 C C . SER A 1 87 ? 20.143 2.509 -19.579 1.00 87.00 87 SER A C 1
ATOM 692 O O . SER A 1 87 ? 20.509 1.642 -20.372 1.00 87.00 87 SER A O 1
ATOM 694 N N . THR A 1 88 ? 21.005 3.290 -18.918 1.00 90.62 88 THR A N 1
ATOM 695 C CA . THR A 1 88 ? 22.468 3.248 -19.082 1.00 90.62 88 THR A CA 1
ATOM 696 C C . THR A 1 88 ? 23.215 2.752 -17.844 1.00 90.62 88 THR A C 1
ATOM 698 O O . THR A 1 88 ? 24.323 2.234 -17.970 1.00 90.62 88 THR A O 1
ATOM 701 N N . GLU A 1 89 ? 22.620 2.883 -16.655 1.00 92.94 89 GLU A N 1
ATOM 702 C CA . GLU A 1 89 ? 23.283 2.607 -15.373 1.00 92.94 89 GLU A CA 1
ATOM 703 C C . GLU A 1 89 ? 22.869 1.267 -14.727 1.00 92.94 89 GLU A C 1
ATOM 705 O O . GLU A 1 89 ? 23.571 0.771 -13.845 1.00 92.94 89 GLU A O 1
ATOM 710 N N . CYS A 1 90 ? 21.740 0.669 -15.127 1.00 93.00 90 CYS A N 1
ATOM 711 C CA . CYS A 1 90 ? 21.150 -0.499 -14.457 1.00 93.00 90 CYS A CA 1
ATOM 712 C C . CYS A 1 90 ? 21.165 -1.774 -15.314 1.00 93.00 90 CYS A C 1
ATOM 714 O O . CYS A 1 90 ? 21.225 -1.736 -16.543 1.00 93.00 90 CYS A O 1
ATOM 716 N N . SER A 1 91 ? 21.070 -2.934 -14.650 1.00 95.62 91 SER A N 1
ATOM 717 C CA . SER A 1 91 ? 20.873 -4.214 -15.335 1.00 95.62 91 SER A CA 1
ATOM 718 C C . SER A 1 91 ? 19.504 -4.275 -16.017 1.00 95.62 91 SER A C 1
ATOM 720 O O . SER A 1 91 ? 18.560 -3.595 -15.616 1.00 95.62 91 SER A O 1
ATOM 722 N N . VAL A 1 92 ? 19.379 -5.146 -17.021 1.00 93.69 92 VAL A N 1
ATOM 723 C CA . VAL A 1 92 ? 18.119 -5.361 -17.752 1.00 93.69 92 VAL A CA 1
ATOM 724 C C . VAL A 1 92 ? 16.980 -5.751 -16.806 1.00 93.69 92 VAL A C 1
ATOM 726 O O . VAL A 1 92 ? 15.895 -5.185 -16.893 1.00 93.69 92 VAL A O 1
ATOM 729 N N . ASP A 1 93 ? 17.232 -6.651 -15.854 1.00 96.06 93 ASP A N 1
ATOM 730 C CA . ASP A 1 93 ? 16.212 -7.081 -14.891 1.00 96.06 93 ASP A CA 1
ATOM 731 C C . ASP A 1 93 ? 15.736 -5.928 -14.003 1.00 96.06 93 ASP A C 1
ATOM 733 O O . ASP A 1 93 ? 14.536 -5.763 -13.786 1.00 96.06 93 ASP A O 1
ATOM 737 N N . LEU A 1 94 ? 16.660 -5.087 -13.525 1.00 94.38 94 LEU A N 1
ATOM 738 C CA . LEU A 1 94 ? 16.302 -3.925 -12.716 1.00 94.38 94 LEU A CA 1
ATOM 739 C C . LEU A 1 94 ? 15.539 -2.882 -13.544 1.00 94.38 94 LEU A C 1
ATOM 741 O O . LEU A 1 94 ? 14.545 -2.339 -13.066 1.00 94.38 94 LEU A O 1
ATOM 745 N N . ASN A 1 95 ? 15.942 -2.657 -14.796 1.00 94.19 95 ASN A N 1
ATOM 746 C CA . ASN A 1 95 ? 15.219 -1.793 -15.730 1.00 94.19 95 ASN A CA 1
ATOM 747 C C . ASN A 1 95 ? 13.786 -2.276 -15.970 1.00 94.19 95 ASN A C 1
ATOM 749 O O . ASN A 1 95 ? 12.858 -1.470 -15.928 1.00 94.19 95 ASN A O 1
ATOM 753 N N . ASN A 1 96 ? 13.586 -3.585 -16.133 1.00 94.69 96 ASN A N 1
ATOM 754 C CA . ASN A 1 96 ? 12.255 -4.172 -16.288 1.00 94.69 96 ASN A CA 1
ATOM 755 C C . ASN A 1 96 ? 11.388 -3.973 -15.034 1.00 94.69 96 ASN A C 1
ATOM 757 O O . ASN A 1 96 ? 10.205 -3.652 -15.145 1.00 94.69 96 ASN A O 1
ATOM 761 N N . LEU A 1 97 ? 11.965 -4.110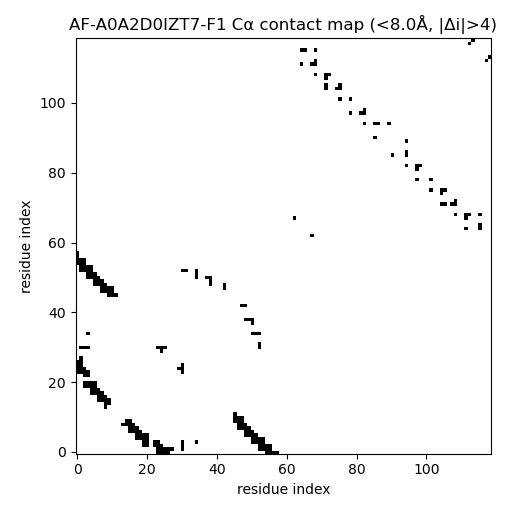 -13.834 1.00 96.69 97 LEU A N 1
ATOM 762 C CA . LEU A 1 97 ? 11.249 -3.854 -12.578 1.00 96.69 97 LEU A CA 1
ATOM 763 C C . LEU A 1 97 ? 10.870 -2.374 -12.411 1.00 96.69 97 LEU A C 1
ATOM 765 O O . LEU A 1 97 ? 9.775 -2.070 -11.936 1.00 96.69 97 LEU A O 1
ATOM 769 N N . ILE A 1 98 ? 11.749 -1.454 -12.815 1.00 95.50 98 ILE A N 1
ATOM 770 C CA . ILE A 1 98 ? 11.470 -0.011 -12.803 1.00 95.50 98 ILE A CA 1
ATOM 771 C C . ILE A 1 98 ? 10.352 0.325 -13.797 1.00 95.50 98 ILE A C 1
ATOM 773 O O . ILE A 1 98 ? 9.437 1.071 -13.445 1.00 95.50 98 ILE A O 1
ATOM 777 N N . ALA A 1 99 ? 10.391 -0.245 -15.005 1.00 94.12 99 ALA A N 1
ATOM 778 C CA . ALA A 1 99 ? 9.338 -0.072 -16.003 1.00 94.12 99 ALA A CA 1
ATOM 779 C C . ALA A 1 99 ? 7.982 -0.565 -15.474 1.00 94.12 99 ALA A C 1
ATOM 781 O O . ALA A 1 99 ? 7.002 0.173 -15.526 1.00 94.12 99 ALA A O 1
ATOM 782 N N . LEU A 1 100 ? 7.948 -1.742 -14.842 1.00 96.94 100 LEU A N 1
ATOM 783 C CA . LEU A 1 100 ? 6.734 -2.268 -14.217 1.00 96.94 100 LEU A CA 1
ATOM 784 C C . LEU A 1 100 ? 6.192 -1.339 -13.115 1.00 96.94 100 LEU A C 1
ATOM 786 O O . LEU A 1 100 ? 4.985 -1.125 -13.016 1.00 96.94 100 LEU A O 1
ATOM 790 N N . ALA A 1 101 ? 7.066 -0.755 -12.289 1.00 96.81 101 ALA A N 1
ATOM 791 C CA . ALA A 1 101 ? 6.650 0.218 -11.279 1.00 96.81 101 ALA A CA 1
ATOM 792 C C . ALA A 1 101 ? 6.063 1.499 -11.907 1.00 96.81 101 ALA A C 1
ATOM 794 O O . ALA A 1 101 ? 5.089 2.049 -11.385 1.00 96.81 101 ALA A O 1
ATOM 795 N N . CYS A 1 102 ? 6.623 1.945 -13.036 1.00 96.31 102 CYS A N 1
ATOM 796 C CA . CYS A 1 102 ? 6.098 3.064 -13.814 1.00 96.31 102 CYS A CA 1
ATOM 797 C C . CYS A 1 102 ? 4.699 2.756 -14.371 1.00 96.31 102 CYS A C 1
ATOM 799 O O . CYS A 1 102 ? 3.797 3.584 -14.227 1.00 96.31 102 CYS A O 1
ATOM 801 N N . ASP A 1 103 ? 4.494 1.563 -14.935 1.00 96.88 103 ASP A N 1
ATOM 802 C CA . ASP A 1 103 ? 3.199 1.132 -15.476 1.00 96.88 103 ASP A CA 1
ATOM 803 C C . ASP A 1 103 ? 2.111 1.110 -14.394 1.00 96.88 103 ASP A C 1
ATOM 805 O O . ASP A 1 103 ? 1.027 1.668 -14.587 1.00 96.88 103 ASP A O 1
ATOM 809 N N . ILE A 1 104 ? 2.428 0.562 -13.215 1.00 97.88 104 ILE A N 1
ATOM 810 C CA . ILE A 1 104 ? 1.519 0.555 -12.059 1.00 97.88 104 ILE A CA 1
ATOM 811 C C . ILE A 1 104 ? 1.153 1.987 -11.647 1.00 97.88 104 ILE A C 1
ATOM 813 O O . ILE A 1 104 ? -0.020 2.294 -11.421 1.00 97.88 104 ILE A O 1
ATOM 817 N N . ASN A 1 105 ? 2.133 2.894 -11.560 1.00 97.62 105 ASN A N 1
ATOM 818 C CA . ASN A 1 105 ? 1.847 4.291 -11.234 1.00 97.62 105 ASN A CA 1
ATOM 819 C C . ASN A 1 105 ? 0.972 4.961 -12.298 1.00 97.62 105 ASN A C 1
ATOM 821 O O . ASN A 1 105 ? 0.099 5.755 -11.951 1.00 97.62 105 ASN A O 1
ATOM 825 N N . GLN A 1 106 ? 1.170 4.636 -13.575 1.00 96.56 106 GLN A N 1
ATOM 826 C CA . GLN A 1 106 ? 0.385 5.200 -14.667 1.00 96.56 106 GLN A CA 1
ATOM 827 C C . GLN A 1 106 ? -1.077 4.737 -14.626 1.00 96.56 106 GLN A C 1
ATOM 829 O O . GLN A 1 106 ? -1.982 5.540 -14.864 1.00 96.56 106 GLN A O 1
ATOM 834 N N . GLU A 1 107 ? -1.330 3.473 -14.286 1.00 97.56 107 GLU A N 1
ATOM 835 C CA . GLU A 1 107 ? -2.685 2.951 -14.075 1.00 97.56 107 GLU A CA 1
ATOM 836 C C . GLU A 1 107 ? -3.383 3.648 -12.898 1.00 97.56 107 GLU A C 1
ATOM 838 O O . GLU A 1 107 ? -4.529 4.098 -13.019 1.00 97.56 107 GLU A O 1
ATOM 843 N N . VAL A 1 108 ? -2.667 3.822 -11.783 1.00 96.56 108 VAL A N 1
ATOM 844 C CA . VAL A 1 108 ? -3.162 4.561 -10.614 1.00 96.56 108 VAL A CA 1
ATOM 845 C C . VAL A 1 108 ? -3.437 6.023 -10.967 1.00 96.56 108 VAL A C 1
ATOM 847 O O . VAL A 1 108 ? -4.501 6.538 -10.632 1.00 96.56 108 VAL A O 1
ATOM 850 N N . TYR A 1 109 ? -2.521 6.687 -11.674 1.00 96.75 109 TYR A N 1
ATOM 851 C CA . TYR A 1 109 ? -2.676 8.072 -12.114 1.00 96.75 109 TYR A CA 1
ATOM 852 C C . TYR A 1 109 ? -3.918 8.248 -12.987 1.00 96.75 109 TYR A C 1
ATOM 854 O O . TYR A 1 109 ? -4.713 9.147 -12.732 1.00 96.75 109 TYR A O 1
ATOM 862 N N . ARG A 1 110 ? -4.124 7.375 -13.981 1.00 95.88 110 ARG A N 1
ATOM 863 C CA . ARG A 1 110 ? -5.304 7.420 -14.862 1.00 95.88 110 ARG A CA 1
ATOM 864 C C . ARG A 1 110 ? -6.599 7.198 -14.087 1.00 95.88 110 ARG A C 1
ATOM 866 O O . ARG A 1 110 ? -7.562 7.934 -14.283 1.00 95.88 110 ARG A O 1
ATOM 873 N N . SER A 1 111 ? -6.598 6.229 -13.175 1.00 95.88 111 SER A N 1
ATOM 874 C CA . SER A 1 111 ? -7.753 5.945 -12.319 1.00 95.88 111 SER A CA 1
ATOM 875 C C . SER A 1 111 ? -8.092 7.137 -11.420 1.00 95.88 111 SER A C 1
ATOM 877 O O . SER A 1 111 ? -9.255 7.512 -11.288 1.00 95.88 111 SER A O 1
ATOM 879 N N . LEU A 1 112 ? -7.076 7.777 -10.832 1.00 95.31 112 LEU A N 1
ATOM 880 C CA . LEU A 1 112 ? -7.249 8.990 -10.035 1.00 95.31 112 LEU A CA 1
ATOM 881 C C . LEU A 1 112 ? -7.719 10.169 -10.888 1.00 95.31 112 LEU A C 1
ATOM 883 O O . LEU A 1 112 ? -8.613 10.891 -10.458 1.00 95.31 112 LEU A O 1
ATOM 887 N N . PHE A 1 113 ? -7.164 10.343 -12.088 1.00 94.81 113 PHE A N 1
ATOM 888 C CA . PHE A 1 113 ? -7.537 11.412 -13.012 1.00 94.81 113 PHE A CA 1
ATOM 889 C C . PHE A 1 113 ? -9.033 11.363 -13.335 1.00 94.81 113 PHE A C 1
ATOM 891 O O . PHE A 1 113 ? -9.723 12.364 -13.147 1.00 94.81 113 PHE A O 1
ATOM 898 N N . ALA A 1 114 ? -9.548 10.190 -13.717 1.00 94.62 114 ALA A N 1
ATOM 899 C CA . ALA A 1 114 ? -10.964 10.004 -14.036 1.00 94.62 114 ALA A CA 1
ATOM 900 C C . ALA A 1 114 ? -11.879 10.385 -12.857 1.00 94.62 114 ALA A C 1
ATOM 902 O O . ALA A 1 114 ? -12.886 11.072 -13.025 1.00 94.62 114 ALA A O 1
ATOM 903 N N . VAL A 1 115 ? -11.496 10.000 -11.635 1.00 94.00 115 VAL A N 1
ATOM 904 C CA . VAL A 1 115 ? -12.273 10.295 -10.420 1.00 94.00 115 VAL A CA 1
ATOM 905 C C . VAL A 1 115 ? -12.191 11.773 -10.023 1.00 94.00 115 VAL A C 1
ATOM 907 O O . VAL A 1 115 ? -13.190 12.351 -9.593 1.00 94.00 115 VAL A O 1
ATOM 910 N N . VAL A 1 116 ? -11.016 12.393 -10.138 1.00 92.88 116 VAL A N 1
ATOM 911 C CA . VAL A 1 116 ? -10.785 13.786 -9.724 1.00 92.88 116 VAL A CA 1
ATOM 912 C C . VAL A 1 116 ? -11.433 14.770 -10.691 1.00 92.88 1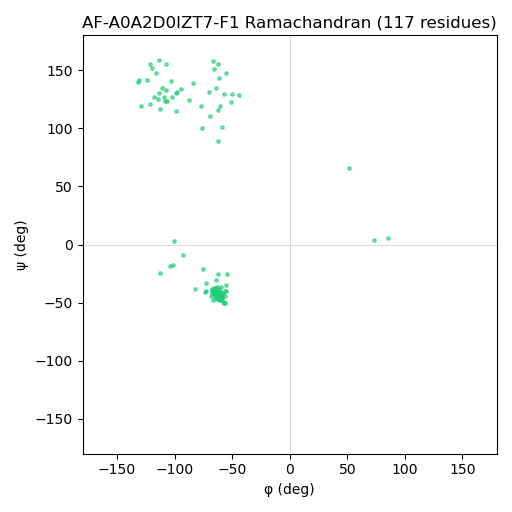16 VAL A C 1
ATOM 914 O O . VAL A 1 116 ? -12.028 15.751 -10.244 1.00 92.88 116 VAL A O 1
ATOM 917 N N . TYR A 1 117 ? -11.348 14.506 -11.994 1.00 91.19 117 TYR A N 1
ATOM 918 C CA . TYR A 1 117 ? -11.809 15.432 -13.029 1.00 91.19 117 TYR A CA 1
ATOM 919 C C . TYR A 1 117 ? -13.185 15.085 -13.621 1.00 91.19 117 TYR A C 1
ATOM 921 O O . TYR A 1 117 ? -13.672 15.846 -14.451 1.00 91.19 117 TYR A O 1
ATOM 929 N N . ARG A 1 1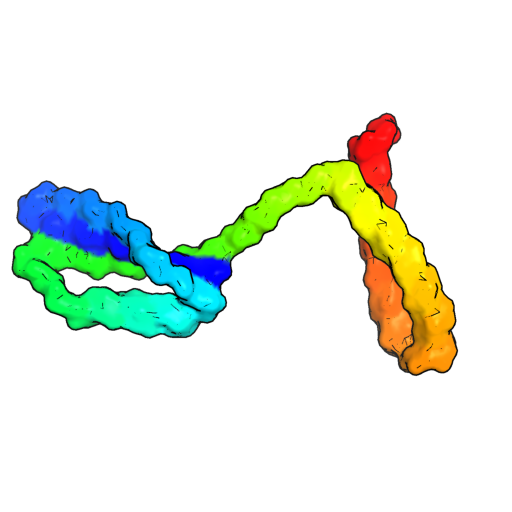18 ? -13.854 14.032 -13.119 1.00 70.12 118 ARG A N 1
ATOM 930 C CA . ARG A 1 118 ? -15.210 13.591 -13.511 1.00 70.12 118 ARG A CA 1
ATOM 931 C C . ARG A 1 118 ? -15.379 13.425 -15.026 1.00 70.12 118 ARG A C 1
ATOM 933 O O . ARG A 1 118 ? -16.165 14.148 -15.640 1.00 70.12 118 ARG A O 1
ATOM 940 N N . GLU A 1 119 ? -14.668 12.460 -15.595 1.00 54.78 119 GLU A N 1
ATOM 941 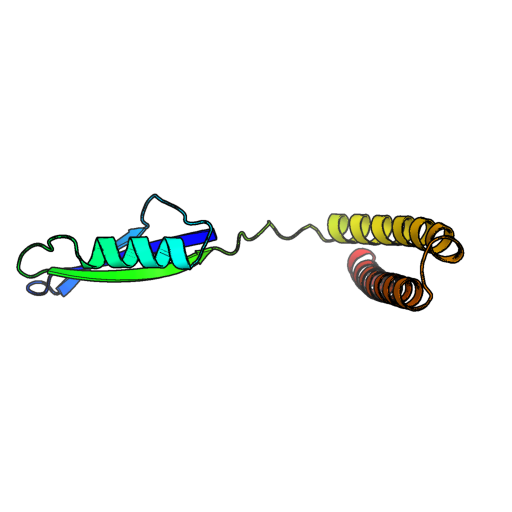C CA . GLU A 1 119 ? -15.016 11.908 -16.915 1.00 54.78 119 GLU A CA 1
ATOM 942 C C . GLU A 1 119 ? -16.108 10.837 -16.803 1.00 54.78 119 GLU A C 1
ATOM 944 O O . GLU A 1 119 ? -16.085 10.062 -15.815 1.00 54.78 119 GLU A O 1
#

Mean predicted al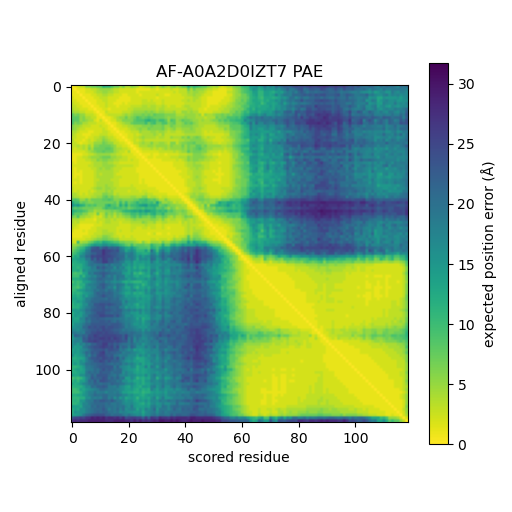igned error: 11.3 Å

Radius of gyration: 25.13 Å; Cα contacts (8 Å, |Δi|>4): 129; chains: 1; bounding box: 43×29×65 Å

Organism: Xenorhabdus budapestensis (NCBI:txid290110)